Protein AF-A0A5E3XLZ0-F1 (afdb_monomer_lite)

Sequence (121 aa):
MISSTPDEISNAYARIQSTFTSGKTRPLAWRRQQLVQIGKLVQENEEMLLSAISVDLGKPRVEVMVADMGPVVSFVVEALEKLEEWAAPESVDDVPAWQASWAPRGERRRRRRWIRRSRGS

Radius of gyration: 20.66 Å; chains: 1; bounding box: 30×47×62 Å

Foldseek 3Di:
DDDDDPVRVVVVVVVVVVCVVVCVCVDLVNVLVVLVVQLCVCVVCVVVVQVVCCVVPVDDSVCCCVPPRVVSNVVSVVCNVCVCVVSDQDADPPDPPVCVVVSPSPRCPPPDPPPPPPPDD

Secondary structure (DSSP, 8-state):
--PPPHHHHHHHHHHHHHHHHTTTT-SHHHHHHHHHHHHHHHHHTHHHHHHHHHHHH---HHHIIIIIIHHHHHHHHHHHHHHHHHHSPPP-S---GGGGGG------------SSSSS--

Structure (mmCIF, N/CA/C/O backbone):
data_AF-A0A5E3XLZ0-F1
#
_entry.id   AF-A0A5E3XLZ0-F1
#
loop_
_atom_site.group_PDB
_atom_site.id
_atom_site.type_symbol
_atom_site.label_atom_id
_atom_site.label_alt_id
_atom_site.label_comp_id
_atom_site.label_asym_id
_atom_site.label_entity_id
_atom_site.label_seq_id
_atom_site.pdbx_PDB_ins_code
_atom_site.Cartn_x
_atom_site.Cartn_y
_atom_site.Cartn_z
_atom_site.occupancy
_atom_site.B_iso_or_equiv
_atom_site.auth_seq_id
_atom_site.auth_comp_id
_atom_site.auth_asym_id
_atom_site.auth_atom_id
_atom_site.pdbx_PDB_model_num
ATOM 1 N N . MET A 1 1 ? 11.581 16.656 -17.186 1.00 50.91 1 MET A N 1
ATOM 2 C CA . MET A 1 1 ? 11.174 15.981 -15.936 1.00 50.91 1 MET A CA 1
ATOM 3 C C . MET A 1 1 ? 10.125 16.846 -15.270 1.00 50.91 1 MET A C 1
ATOM 5 O O . MET A 1 1 ? 10.400 18.016 -15.046 1.00 50.91 1 MET A O 1
ATOM 9 N N . ILE A 1 2 ? 8.932 16.314 -15.020 1.00 73.94 2 ILE A N 1
ATOM 10 C CA . ILE A 1 2 ? 7.908 17.019 -14.243 1.00 73.94 2 ILE A CA 1
ATOM 11 C C . ILE A 1 2 ? 8.250 16.758 -12.773 1.00 73.94 2 ILE A C 1
ATOM 13 O O . ILE A 1 2 ? 8.057 15.646 -12.291 1.00 73.94 2 ILE A O 1
ATOM 17 N N . SER A 1 3 ? 8.848 17.734 -12.092 1.00 85.12 3 SER A N 1
ATOM 18 C CA . SER A 1 3 ? 9.080 17.672 -10.646 1.00 85.12 3 SER A CA 1
ATOM 19 C C . SER A 1 3 ? 7.983 18.446 -9.932 1.00 85.12 3 SER A C 1
ATOM 21 O O . SER A 1 3 ? 7.703 19.582 -10.314 1.00 85.12 3 SER A O 1
ATOM 23 N N . SER A 1 4 ? 7.399 17.860 -8.889 1.00 91.75 4 SER A N 1
ATOM 24 C CA . SER A 1 4 ? 6.421 18.564 -8.060 1.00 91.75 4 SER A CA 1
ATOM 25 C C . SER A 1 4 ? 7.054 19.753 -7.337 1.00 91.75 4 SER A C 1
ATOM 27 O O . SER A 1 4 ? 8.200 19.684 -6.888 1.00 91.75 4 SER A O 1
ATOM 29 N N . THR A 1 5 ? 6.298 20.840 -7.208 1.00 95.81 5 THR A N 1
ATOM 30 C CA . THR A 1 5 ? 6.727 22.044 -6.485 1.00 95.81 5 THR A CA 1
ATOM 31 C C . THR A 1 5 ? 6.644 21.838 -4.963 1.00 95.81 5 THR A C 1
ATOM 33 O O . THR A 1 5 ? 5.877 20.991 -4.490 1.00 95.81 5 THR A O 1
ATOM 36 N N . PRO A 1 6 ? 7.391 22.614 -4.154 1.00 94.94 6 PRO A N 1
ATOM 37 C CA . PRO A 1 6 ? 7.299 22.538 -2.692 1.00 94.94 6 PRO A CA 1
ATOM 38 C C . PRO A 1 6 ? 5.876 22.752 -2.147 1.00 94.94 6 PRO A C 1
ATOM 40 O O . PRO A 1 6 ? 5.473 22.097 -1.180 1.00 94.94 6 PRO A O 1
ATOM 43 N N . ASP A 1 7 ? 5.093 23.616 -2.795 1.00 96.12 7 ASP A N 1
ATOM 44 C CA . ASP A 1 7 ? 3.709 23.895 -2.408 1.00 96.12 7 ASP A CA 1
ATOM 45 C C . ASP A 1 7 ? 2.785 22.710 -2.716 1.00 96.12 7 ASP A C 1
ATOM 47 O O . ASP A 1 7 ? 1.962 22.328 -1.882 1.00 96.12 7 ASP A O 1
ATOM 51 N N . GLU A 1 8 ? 2.946 22.055 -3.870 1.00 95.69 8 GLU A N 1
ATOM 52 C CA . GLU A 1 8 ? 2.203 20.832 -4.211 1.00 95.69 8 GLU A CA 1
ATOM 53 C C . GLU A 1 8 ? 2.466 19.708 -3.205 1.00 95.69 8 GLU A C 1
ATOM 55 O O . GLU A 1 8 ? 1.527 19.040 -2.755 1.00 95.69 8 GLU A O 1
ATOM 60 N N . ILE A 1 9 ? 3.729 19.530 -2.807 1.00 96.06 9 ILE A N 1
ATOM 61 C CA . ILE A 1 9 ? 4.132 18.542 -1.801 1.00 96.06 9 ILE A CA 1
ATOM 62 C C . ILE A 1 9 ? 3.485 18.867 -0.449 1.00 96.06 9 ILE A C 1
ATOM 64 O O . ILE A 1 9 ? 2.886 17.987 0.177 1.00 96.06 9 ILE A O 1
ATOM 68 N N . SER A 1 10 ? 3.549 20.128 -0.016 1.00 97.44 10 SER A N 1
ATOM 69 C CA . SER A 1 10 ? 2.972 20.580 1.257 1.00 97.44 10 SER A CA 1
ATOM 70 C C . SER A 1 10 ? 1.454 20.378 1.298 1.00 97.44 10 SER A C 1
ATOM 72 O O . SER A 1 10 ? 0.910 19.864 2.279 1.00 97.44 10 SER A O 1
ATOM 74 N N .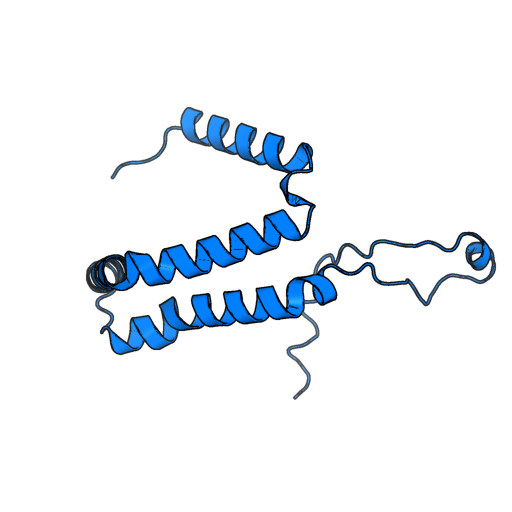 ASN A 1 11 ? 0.769 20.685 0.196 1.00 97.50 11 ASN A N 1
ATOM 75 C CA . ASN A 1 11 ? -0.671 20.488 0.055 1.00 97.50 11 ASN A CA 1
ATOM 76 C C . ASN A 1 11 ? -1.059 19.002 0.059 1.00 97.50 11 ASN A C 1
ATOM 78 O O . ASN A 1 11 ? -2.034 18.607 0.710 1.00 97.50 11 ASN A O 1
ATOM 82 N N . ALA A 1 12 ? -0.297 18.151 -0.635 1.00 97.00 12 ALA A N 1
ATOM 83 C CA . ALA A 1 12 ? -0.513 16.708 -0.618 1.00 97.00 12 ALA A CA 1
ATOM 84 C C . ALA A 1 12 ? -0.329 16.129 0.794 1.00 97.00 12 ALA A C 1
ATOM 86 O O . ALA A 1 12 ? -1.171 15.353 1.256 1.00 97.00 12 ALA A O 1
ATOM 87 N N . TYR A 1 13 ? 0.721 16.556 1.501 1.00 97.69 13 TYR A N 1
ATOM 88 C CA . TYR A 1 13 ? 0.984 16.153 2.880 1.00 97.69 13 TYR A CA 1
ATOM 89 C C . TYR A 1 13 ? -0.159 16.545 3.822 1.00 97.69 13 TYR A C 1
ATOM 91 O O . TYR A 1 13 ? -0.689 15.688 4.535 1.00 97.69 13 TYR A O 1
ATOM 99 N N . ALA A 1 14 ? -0.595 17.808 3.783 1.00 98.12 14 ALA A N 1
ATOM 100 C CA . ALA A 1 14 ? -1.690 18.299 4.617 1.00 98.12 14 ALA A CA 1
ATOM 101 C C . ALA A 1 14 ? -2.981 17.486 4.407 1.00 98.12 14 ALA A C 1
ATOM 103 O O . ALA A 1 14 ? -3.642 17.093 5.371 1.00 98.12 14 ALA A O 1
ATOM 104 N N . ARG A 1 15 ? -3.304 17.151 3.150 1.00 97.88 15 ARG A N 1
ATOM 105 C CA . ARG A 1 15 ? -4.476 16.334 2.802 1.00 97.88 15 ARG A CA 1
ATOM 106 C C . ARG A 1 15 ? -4.381 14.903 3.334 1.00 97.88 15 ARG A C 1
ATOM 108 O O . ARG A 1 15 ? -5.362 14.391 3.880 1.00 97.88 15 ARG A O 1
ATOM 115 N N . ILE A 1 16 ? -3.227 14.248 3.182 1.00 97.12 16 ILE A N 1
ATOM 116 C CA . ILE A 1 16 ? -3.014 12.879 3.681 1.00 97.12 16 ILE A CA 1
ATOM 117 C C . ILE A 1 16 ? -3.115 12.854 5.206 1.00 97.12 16 ILE A C 1
ATOM 119 O O . ILE A 1 16 ? -3.806 11.990 5.752 1.00 97.12 16 ILE A O 1
ATOM 123 N N . GLN A 1 17 ? -2.497 13.827 5.884 1.00 98.12 17 GLN A N 1
ATOM 124 C CA . GLN A 1 17 ? -2.591 13.957 7.335 1.00 98.12 17 GLN A CA 1
ATOM 125 C C . GLN A 1 17 ? -4.053 14.094 7.750 1.00 98.12 17 GLN A C 1
ATOM 127 O O . GLN A 1 17 ? -4.530 13.267 8.526 1.00 98.12 17 GLN A O 1
ATOM 132 N N . SER A 1 18 ? -4.768 15.082 7.200 1.00 98.19 18 SER A N 1
ATOM 133 C CA . SER A 1 18 ? -6.163 15.361 7.555 1.00 98.19 18 SER A CA 1
ATOM 134 C C . SER A 1 18 ? -7.055 14.131 7.347 1.00 98.19 18 SER A C 1
ATOM 136 O O . SER A 1 18 ? -7.868 13.770 8.200 1.00 98.19 18 SER A O 1
ATOM 138 N N . THR A 1 19 ? -6.841 13.407 6.246 1.00 97.75 19 THR A N 1
ATOM 139 C CA . THR A 1 19 ? -7.572 12.168 5.956 1.00 97.75 19 THR A CA 1
ATOM 140 C C . THR A 1 19 ? -7.291 11.091 7.003 1.00 97.75 19 THR A C 1
ATOM 142 O O . THR A 1 19 ? -8.218 10.436 7.481 1.00 97.75 19 THR A O 1
ATOM 145 N N . PHE A 1 20 ? -6.032 10.903 7.394 1.00 95.88 20 PHE A N 1
ATOM 146 C CA . PHE A 1 20 ? -5.656 9.917 8.402 1.00 95.88 20 PHE A CA 1
ATOM 147 C C . PHE A 1 20 ? -6.192 10.278 9.795 1.00 95.88 20 PHE A C 1
ATOM 149 O O . PHE A 1 20 ? -6.767 9.426 10.478 1.00 95.88 20 PHE A O 1
ATOM 156 N N . THR A 1 21 ? -6.041 11.537 10.210 1.00 97.44 21 THR A N 1
ATOM 157 C CA . THR A 1 21 ? -6.478 12.017 11.529 1.00 97.44 21 THR A CA 1
ATOM 158 C C . THR A 1 21 ? -7.994 12.024 11.676 1.00 97.44 21 THR A C 1
ATOM 160 O O . THR A 1 21 ? -8.480 11.731 12.766 1.00 97.44 21 THR A O 1
ATOM 163 N N . SER A 1 22 ? -8.743 12.203 10.581 1.00 97.56 22 SER A N 1
ATOM 164 C CA . SER A 1 22 ? -10.205 12.032 10.566 1.00 97.56 22 SER A CA 1
ATOM 165 C C . SER A 1 22 ? -10.670 10.611 10.924 1.00 97.56 22 SER A C 1
ATOM 167 O O . SER A 1 22 ? -11.842 10.388 11.210 1.00 97.56 22 SER A O 1
ATOM 169 N N . GLY A 1 23 ? -9.773 9.619 10.880 1.00 96.50 23 GLY A N 1
ATOM 170 C CA . GLY A 1 23 ? -10.105 8.221 11.129 1.00 96.50 23 GLY A CA 1
ATOM 171 C C . GLY A 1 23 ? -10.760 7.507 9.945 1.00 96.50 23 GLY A C 1
ATOM 172 O O . GLY A 1 23 ? -11.041 6.315 10.066 1.00 96.50 23 GLY A O 1
ATOM 173 N N . LYS A 1 24 ? -10.931 8.167 8.788 1.00 97.19 24 LYS A N 1
ATOM 174 C CA . LYS A 1 24 ? -11.503 7.580 7.559 1.00 97.19 24 LYS A CA 1
ATOM 175 C C . LYS A 1 24 ? -10.830 6.270 7.134 1.00 97.19 24 LYS A C 1
ATOM 177 O O . LYS A 1 24 ? -11.480 5.404 6.563 1.00 97.19 24 LYS A O 1
ATOM 182 N N . THR A 1 25 ? -9.544 6.111 7.437 1.00 96.81 25 THR A N 1
ATOM 183 C CA . THR A 1 25 ? -8.747 4.930 7.074 1.00 96.81 25 THR A CA 1
ATOM 184 C C . THR A 1 25 ? -8.817 3.785 8.093 1.00 96.81 25 THR A C 1
ATOM 186 O O . THR A 1 25 ? -8.286 2.703 7.842 1.00 96.81 25 THR A O 1
ATOM 189 N N . ARG A 1 26 ? -9.463 3.989 9.253 1.00 94.38 26 ARG A N 1
ATOM 190 C CA . ARG A 1 26 ? -9.563 2.981 10.324 1.00 94.38 26 ARG A CA 1
ATOM 191 C C . ARG A 1 26 ? -10.502 1.813 9.991 1.00 94.38 26 ARG A C 1
ATOM 193 O O . ARG A 1 26 ? -10.106 0.675 10.265 1.00 94.38 26 ARG A O 1
ATOM 200 N N . PRO A 1 27 ? -11.709 2.024 9.427 1.00 97.12 27 PRO A N 1
ATOM 201 C CA . PRO A 1 27 ? -12.648 0.934 9.171 1.00 97.12 27 PRO A CA 1
ATOM 202 C C . PRO A 1 27 ? -12.066 -0.139 8.245 1.00 97.12 27 PRO A C 1
ATOM 204 O O . PRO A 1 27 ? -11.405 0.174 7.254 1.00 97.12 27 PRO A O 1
ATOM 207 N N . LEU A 1 28 ? -12.346 -1.413 8.541 1.00 97.12 28 LEU A N 1
ATOM 208 C CA . LEU A 1 28 ? -11.895 -2.536 7.708 1.00 97.12 28 LEU A CA 1
ATOM 209 C C . LEU A 1 28 ? -12.468 -2.467 6.294 1.00 97.12 28 LEU A C 1
ATOM 211 O O . LEU A 1 28 ? -11.742 -2.717 5.340 1.00 97.12 28 LEU A O 1
ATOM 215 N N . ALA A 1 29 ? -13.724 -2.034 6.146 1.00 97.94 29 ALA A N 1
ATOM 216 C CA . ALA A 1 29 ? -14.355 -1.853 4.841 1.00 97.94 29 ALA A CA 1
ATOM 217 C C . ALA A 1 29 ? -13.567 -0.887 3.939 1.00 97.94 29 ALA A C 1
ATOM 219 O O . ALA A 1 29 ? -13.359 -1.175 2.762 1.00 97.94 29 ALA A O 1
ATOM 220 N N . TRP A 1 30 ? -13.059 0.220 4.500 1.00 98.00 30 TRP A N 1
ATOM 221 C CA . TRP A 1 30 ? -12.238 1.168 3.745 1.00 98.00 30 TRP A CA 1
ATOM 222 C C . TRP A 1 30 ? -10.925 0.524 3.292 1.00 98.00 30 TRP A C 1
ATOM 224 O O . TRP A 1 30 ? -10.561 0.624 2.121 1.00 98.00 30 TRP A O 1
ATOM 234 N N . ARG A 1 31 ? -10.241 -0.188 4.198 1.00 98.25 31 ARG A N 1
ATOM 235 C CA . ARG A 1 31 ? -8.986 -0.897 3.898 1.00 98.25 31 ARG A CA 1
ATOM 236 C C . ARG A 1 31 ? -9.180 -1.976 2.831 1.00 98.25 31 ARG A C 1
ATOM 238 O O . ARG A 1 31 ? -8.412 -2.020 1.876 1.00 98.25 31 ARG A O 1
ATOM 245 N N . ARG A 1 32 ? -10.242 -2.777 2.950 1.00 98.44 32 ARG A N 1
ATOM 246 C CA . ARG A 1 32 ? -10.647 -3.790 1.965 1.00 98.44 32 ARG A CA 1
ATOM 247 C C . ARG A 1 32 ? -10.860 -3.163 0.591 1.00 98.44 32 ARG A C 1
ATOM 249 O O . ARG A 1 32 ? -10.316 -3.653 -0.392 1.00 98.44 32 ARG A O 1
ATOM 256 N N . GLN A 1 33 ? -11.585 -2.045 0.529 1.00 98.44 33 GLN A N 1
ATOM 257 C CA . GLN A 1 33 ? -11.785 -1.317 -0.721 1.00 98.44 33 GLN A CA 1
ATOM 258 C C . GLN A 1 33 ? -10.450 -0.862 -1.324 1.00 98.44 33 GLN A C 1
ATOM 260 O O . GLN A 1 33 ? -10.243 -1.052 -2.517 1.00 98.44 33 GLN A O 1
ATOM 265 N N . GLN A 1 34 ? -9.528 -0.308 -0.528 1.00 98.25 34 GLN A N 1
ATOM 266 C CA . GLN A 1 34 ? -8.230 0.127 -1.058 1.00 98.25 34 GLN A CA 1
ATOM 267 C C . GLN A 1 34 ? -7.396 -1.040 -1.603 1.00 98.25 34 GLN A C 1
ATOM 269 O O . GLN A 1 34 ? -6.801 -0.903 -2.666 1.00 98.25 34 GLN A O 1
ATOM 274 N N . LEU A 1 35 ? -7.387 -2.192 -0.924 1.00 98.50 35 LEU A N 1
ATOM 275 C CA . LEU A 1 35 ? -6.696 -3.395 -1.403 1.00 98.50 35 LEU A CA 1
ATOM 276 C C . LEU A 1 35 ? -7.255 -3.866 -2.751 1.00 98.50 35 LEU A C 1
ATOM 278 O O . LEU A 1 35 ? -6.490 -4.105 -3.682 1.00 98.50 35 LEU A O 1
ATOM 282 N N . VAL A 1 36 ? -8.584 -3.907 -2.897 1.00 98.31 36 VAL A N 1
ATOM 283 C CA . VAL A 1 36 ? -9.230 -4.223 -4.182 1.00 98.31 36 VAL A CA 1
ATOM 284 C C . VAL A 1 36 ? -8.821 -3.227 -5.268 1.00 98.31 36 VAL A C 1
ATOM 286 O O . VAL A 1 36 ? -8.508 -3.640 -6.382 1.00 98.31 36 VAL A O 1
ATOM 289 N N . GLN A 1 37 ? -8.773 -1.929 -4.956 1.00 98.50 37 GLN A N 1
ATOM 290 C CA . GLN A 1 37 ? -8.347 -0.915 -5.923 1.00 98.5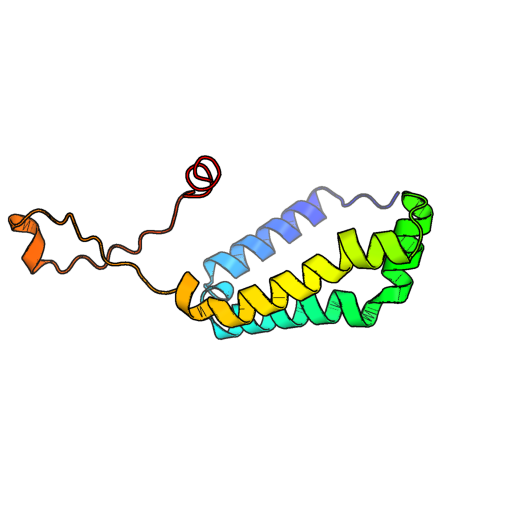0 37 GLN A CA 1
ATOM 291 C C . GLN A 1 37 ? -6.880 -1.079 -6.347 1.00 98.50 37 GLN A C 1
ATOM 293 O O . GLN A 1 37 ? -6.575 -0.835 -7.508 1.00 98.50 37 GLN A O 1
ATOM 298 N N . ILE A 1 38 ? -5.985 -1.536 -5.462 1.00 98.25 38 ILE A N 1
ATOM 299 C CA . ILE A 1 38 ? -4.595 -1.864 -5.829 1.00 98.25 38 ILE A CA 1
ATOM 300 C C . ILE A 1 38 ? -4.562 -3.056 -6.790 1.00 98.25 38 ILE A C 1
ATOM 302 O O . ILE A 1 38 ? -3.895 -2.995 -7.820 1.00 98.25 38 ILE A O 1
ATOM 306 N N . GLY A 1 39 ? -5.315 -4.120 -6.498 1.00 97.62 39 GLY A N 1
ATOM 307 C CA . GLY A 1 39 ? -5.403 -5.278 -7.391 1.00 97.62 39 GLY A CA 1
ATOM 308 C C . GLY A 1 39 ? -5.946 -4.912 -8.778 1.00 97.62 39 GLY A C 1
ATOM 309 O O . GLY A 1 39 ? -5.428 -5.392 -9.785 1.00 97.62 39 GLY A O 1
ATOM 310 N N . LYS A 1 40 ? -6.952 -4.029 -8.833 1.00 98.00 40 LYS A N 1
ATOM 311 C CA . LYS A 1 40 ? -7.504 -3.496 -10.087 1.00 98.00 40 LYS A CA 1
ATOM 312 C C . LYS A 1 40 ? -6.516 -2.622 -10.841 1.00 98.00 40 LYS A C 1
ATOM 314 O O . LYS A 1 40 ? -6.363 -2.809 -12.037 1.00 98.00 40 LYS A O 1
ATOM 319 N N . LEU A 1 41 ? -5.810 -1.727 -10.149 1.00 97.75 41 LEU A N 1
ATOM 320 C CA . LEU A 1 41 ? -4.796 -0.866 -10.756 1.00 97.75 41 LEU A CA 1
ATOM 321 C C . LEU A 1 41 ? -3.783 -1.687 -11.562 1.00 97.75 41 LEU A C 1
ATOM 323 O O . LEU A 1 41 ? -3.477 -1.323 -12.691 1.00 97.75 41 LEU A O 1
ATOM 327 N N . VAL A 1 42 ? -3.293 -2.796 -11.005 1.00 97.00 42 VAL A N 1
ATOM 328 C CA . VAL A 1 42 ? -2.315 -3.656 -11.688 1.00 97.00 42 VAL A CA 1
ATOM 329 C C . VAL A 1 42 ? -2.939 -4.383 -12.881 1.00 97.00 42 VAL A C 1
ATOM 331 O O . VAL A 1 42 ? -2.367 -4.358 -13.964 1.00 97.00 42 VAL A O 1
ATOM 334 N N . GLN A 1 43 ? -4.115 -4.991 -12.702 1.00 95.44 43 GLN A N 1
ATOM 335 C CA . GLN A 1 43 ? -4.773 -5.784 -13.751 1.00 95.4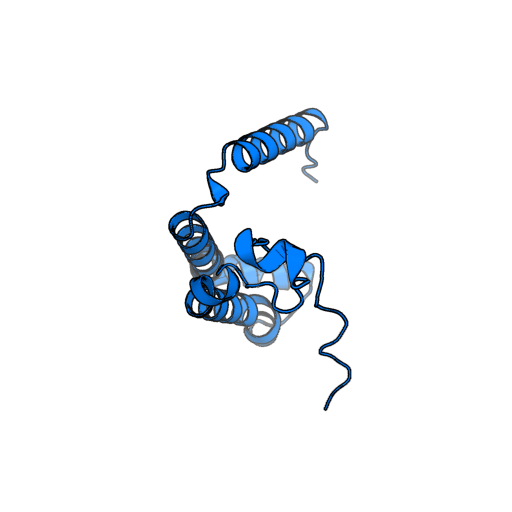4 43 GLN A CA 1
ATOM 336 C C . GLN A 1 43 ? -5.277 -4.927 -14.921 1.00 95.44 43 GLN A C 1
ATOM 338 O O . GLN A 1 43 ? -5.095 -5.284 -16.079 1.00 95.44 43 GLN A O 1
ATOM 343 N N . GLU A 1 44 ? -5.893 -3.780 -14.635 1.00 97.75 44 GLU A N 1
ATOM 344 C CA . GLU A 1 44 ? -6.472 -2.891 -15.651 1.00 97.75 44 GLU A CA 1
ATOM 345 C C . GLU A 1 44 ? -5.395 -2.145 -16.458 1.00 97.75 44 GLU A C 1
ATOM 347 O O . GLU A 1 44 ? -5.674 -1.668 -17.555 1.00 97.75 44 GLU A O 1
ATOM 352 N N . ASN A 1 45 ? -4.164 -2.055 -15.939 1.00 97.19 45 ASN A N 1
ATOM 353 C CA . ASN A 1 45 ? -3.058 -1.323 -16.565 1.00 97.19 45 ASN A CA 1
ATOM 354 C C . ASN A 1 45 ? -1.876 -2.232 -16.935 1.00 97.19 45 ASN A C 1
ATOM 356 O O . ASN A 1 45 ? -0.760 -1.736 -17.094 1.00 97.19 45 ASN A O 1
ATOM 360 N N . GLU A 1 46 ? -2.099 -3.544 -17.082 1.00 95.38 46 GLU A N 1
ATOM 361 C CA . GLU A 1 46 ? -1.026 -4.532 -17.260 1.00 95.38 46 GLU A CA 1
ATOM 362 C C . GLU A 1 46 ? -0.074 -4.181 -18.408 1.00 95.38 46 GLU A C 1
ATOM 364 O O . GLU A 1 46 ? 1.127 -4.033 -18.192 1.00 95.38 46 GLU A O 1
ATOM 369 N N . GLU A 1 47 ? -0.601 -3.951 -19.609 1.00 96.50 47 GLU A N 1
ATOM 370 C CA . GLU A 1 47 ? 0.225 -3.636 -20.782 1.00 96.50 47 GLU A CA 1
ATOM 371 C C . GLU A 1 47 ? 0.992 -2.313 -20.637 1.00 96.50 47 GLU A C 1
ATOM 373 O O . GLU A 1 47 ? 2.137 -2.200 -21.076 1.00 96.50 47 GLU A O 1
ATOM 378 N N . MET A 1 48 ? 0.391 -1.312 -19.985 1.00 97.50 48 MET A N 1
ATOM 379 C CA . MET A 1 48 ? 1.042 -0.018 -19.762 1.00 97.50 48 MET A CA 1
ATOM 380 C C . MET A 1 48 ? 2.215 -0.155 -18.788 1.00 97.50 48 MET A C 1
ATOM 382 O O . MET A 1 48 ? 3.292 0.386 -19.039 1.00 97.50 48 MET A O 1
ATOM 386 N N . LEU A 1 49 ? 2.019 -0.903 -17.700 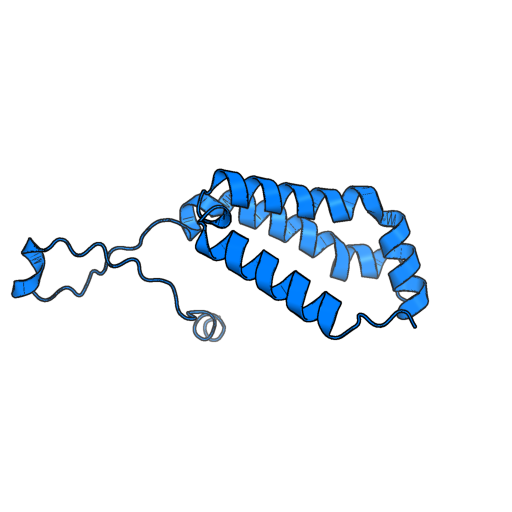1.00 96.88 49 LEU A N 1
ATOM 387 C CA . LEU A 1 49 ? 3.057 -1.170 -16.708 1.00 96.88 49 LEU A CA 1
ATOM 388 C C . LEU A 1 49 ? 4.184 -2.019 -17.303 1.00 96.88 49 LEU A C 1
ATOM 390 O O . LEU A 1 49 ? 5.353 -1.690 -17.119 1.00 96.88 49 LEU A O 1
ATOM 394 N N . LEU A 1 50 ? 3.846 -3.055 -18.074 1.00 96.38 50 LEU A N 1
ATOM 395 C CA . LEU A 1 50 ? 4.818 -3.877 -18.793 1.00 96.38 50 LEU A CA 1
ATOM 396 C C . LEU A 1 50 ? 5.658 -3.050 -19.764 1.00 96.38 50 LEU A C 1
ATOM 398 O O . LEU A 1 50 ? 6.883 -3.161 -19.763 1.00 96.38 50 LEU A O 1
ATOM 402 N N . SER A 1 51 ? 5.015 -2.197 -20.564 1.00 96.31 51 SER A N 1
ATOM 403 C CA . SER A 1 51 ? 5.720 -1.321 -21.498 1.00 96.31 51 SER A CA 1
ATOM 404 C C . SER A 1 51 ? 6.640 -0.347 -20.767 1.00 96.31 51 SER A C 1
ATOM 406 O O . SER A 1 51 ? 7.777 -0.169 -21.193 1.00 96.31 51 SER A O 1
ATOM 408 N N . ALA A 1 52 ? 6.178 0.276 -19.680 1.00 96.75 52 ALA A N 1
ATOM 409 C CA . ALA A 1 52 ? 6.989 1.213 -18.907 1.00 96.75 52 ALA A CA 1
ATOM 410 C C . ALA A 1 52 ? 8.217 0.519 -18.298 1.00 96.75 52 ALA A C 1
ATOM 412 O O . ALA A 1 52 ? 9.344 0.967 -18.490 1.00 96.75 52 ALA A O 1
ATOM 413 N N . ILE A 1 53 ? 8.019 -0.636 -17.657 1.00 96.06 53 ILE A N 1
ATOM 414 C CA . ILE A 1 53 ? 9.105 -1.414 -17.050 1.00 96.06 53 ILE A CA 1
ATOM 415 C C . ILE A 1 53 ? 10.089 -1.914 -18.114 1.00 96.06 53 ILE A C 1
ATOM 417 O O . ILE A 1 53 ? 11.299 -1.901 -17.888 1.00 96.06 53 ILE A O 1
ATOM 421 N N . SER A 1 54 ? 9.603 -2.321 -19.289 1.00 95.94 54 SER A N 1
ATOM 422 C CA . SER A 1 54 ? 10.473 -2.706 -20.401 1.00 95.94 54 SER A CA 1
ATOM 423 C C . SER A 1 54 ? 11.301 -1.530 -20.917 1.00 95.94 54 SER A C 1
ATOM 425 O O . SER A 1 54 ? 12.458 -1.735 -21.271 1.00 95.94 54 SER A O 1
ATOM 427 N N . VAL A 1 55 ? 10.736 -0.322 -20.987 1.00 97.06 55 VAL A N 1
ATOM 428 C CA . VAL A 1 55 ? 11.459 0.881 -21.433 1.00 97.06 55 VAL A CA 1
ATOM 429 C C . VAL A 1 55 ? 12.513 1.297 -20.409 1.00 97.06 55 VAL A C 1
ATOM 431 O O . VAL A 1 55 ? 13.644 1.591 -20.790 1.00 97.06 55 VAL A O 1
ATOM 434 N N . ASP A 1 56 ? 12.167 1.282 -19.124 1.00 97.12 56 ASP A N 1
ATOM 435 C CA . ASP A 1 56 ? 13.049 1.771 -18.063 1.00 97.12 56 ASP A CA 1
ATOM 436 C C . ASP A 1 56 ? 14.141 0.758 -17.684 1.00 97.12 56 ASP A C 1
ATOM 438 O O . ASP A 1 56 ? 15.277 1.142 -17.405 1.00 97.12 56 ASP A O 1
ATOM 442 N N . LEU A 1 57 ? 13.806 -0.538 -17.654 1.00 96.19 57 LEU A N 1
ATOM 443 C CA . LEU A 1 57 ? 14.665 -1.598 -17.109 1.00 96.19 57 LEU A CA 1
ATOM 444 C C . LEU A 1 57 ? 15.039 -2.689 -18.122 1.00 96.19 57 LEU A C 1
ATOM 446 O O . LEU A 1 57 ? 15.866 -3.541 -17.804 1.00 96.19 57 LEU A O 1
ATOM 450 N N . GLY A 1 58 ? 14.436 -2.715 -19.315 1.00 95.75 58 GLY A N 1
ATOM 451 C CA . GLY A 1 58 ? 14.723 -3.731 -20.338 1.00 95.75 58 GLY A CA 1
ATOM 452 C C . GLY A 1 58 ? 14.252 -5.149 -19.990 1.00 95.75 58 GLY A C 1
ATOM 453 O O . GLY A 1 58 ? 14.647 -6.104 -20.659 1.00 95.75 58 GLY A O 1
ATOM 454 N N . LYS A 1 59 ? 13.432 -5.310 -18.944 1.00 95.00 59 LYS A N 1
ATOM 455 C CA . LYS A 1 59 ? 12.969 -6.627 -18.489 1.00 95.00 59 LYS A CA 1
ATOM 456 C C . LYS A 1 59 ? 11.988 -7.257 -19.489 1.00 95.00 59 LYS A C 1
ATOM 458 O O . LYS A 1 59 ? 11.062 -6.578 -19.941 1.00 95.00 59 LYS A O 1
ATOM 463 N N . PRO A 1 60 ? 12.116 -8.562 -19.794 1.00 95.56 60 PRO A N 1
ATOM 464 C CA . PRO A 1 60 ? 11.147 -9.266 -20.624 1.00 95.56 60 PRO A CA 1
ATOM 465 C C . PRO A 1 60 ? 9.821 -9.467 -19.878 1.00 95.56 60 PRO A C 1
ATOM 467 O O . PRO A 1 60 ? 9.799 -9.638 -18.659 1.00 95.56 60 PRO A O 1
ATOM 470 N N . ARG A 1 61 ? 8.708 -9.541 -20.623 1.00 95.44 61 ARG A N 1
ATOM 471 C CA . ARG A 1 61 ? 7.343 -9.663 -20.070 1.00 95.44 61 ARG A CA 1
ATOM 472 C C . ARG A 1 61 ? 7.221 -10.711 -18.964 1.00 95.44 61 ARG A C 1
ATOM 474 O O . ARG A 1 61 ? 6.650 -10.429 -17.919 1.00 95.44 61 ARG A O 1
ATOM 481 N N . VAL A 1 62 ? 7.731 -11.921 -19.201 1.00 96.25 62 VAL A N 1
ATOM 482 C CA . VAL A 1 62 ? 7.589 -13.042 -18.258 1.00 96.25 62 VAL A CA 1
ATOM 483 C C . VAL A 1 62 ? 8.219 -12.710 -16.907 1.00 96.25 62 VAL A C 1
ATOM 485 O O . VAL A 1 62 ? 7.622 -12.996 -15.874 1.00 96.25 62 VAL A O 1
ATOM 488 N N . GLU A 1 63 ? 9.386 -12.066 -16.905 1.00 96.00 63 GLU A N 1
ATOM 489 C CA . GLU A 1 63 ? 10.057 -11.661 -15.671 1.00 96.00 63 GLU A CA 1
ATOM 490 C C . GLU A 1 63 ? 9.229 -10.623 -14.915 1.00 96.00 63 GLU A C 1
ATOM 492 O O . GLU A 1 63 ? 8.982 -10.798 -13.726 1.00 96.00 63 GLU A O 1
ATOM 497 N N . VAL A 1 64 ? 8.723 -9.598 -15.608 1.00 95.62 64 VAL A N 1
ATOM 498 C CA . VAL A 1 64 ? 7.891 -8.556 -14.986 1.00 95.62 64 VAL A CA 1
ATOM 499 C C . VAL A 1 64 ? 6.608 -9.146 -14.397 1.00 95.62 64 VAL A C 1
ATOM 501 O O . VAL A 1 64 ? 6.227 -8.827 -13.271 1.00 95.62 64 VAL A O 1
ATOM 504 N N . MET A 1 65 ? 5.958 -10.060 -15.119 1.00 94.25 65 MET A N 1
ATOM 505 C CA . MET A 1 65 ? 4.745 -10.720 -14.636 1.00 94.25 65 MET A CA 1
ATOM 506 C C . MET A 1 65 ? 5.005 -11.581 -13.398 1.00 94.25 65 MET A C 1
ATOM 508 O O . MET A 1 65 ? 4.204 -11.561 -12.468 1.00 94.25 65 MET A O 1
ATOM 512 N N . VAL A 1 66 ? 6.117 -12.318 -13.356 1.00 95.62 66 VAL A N 1
ATOM 513 C CA . VAL A 1 66 ? 6.425 -13.240 -12.250 1.00 95.62 66 VAL A CA 1
ATOM 514 C C . VAL A 1 66 ? 7.015 -12.521 -11.036 1.00 95.62 66 VAL A C 1
ATOM 516 O O . VAL A 1 66 ? 6.691 -12.881 -9.906 1.00 95.62 66 VAL A O 1
ATOM 519 N N . ALA A 1 67 ? 7.880 -11.530 -11.246 1.00 94.38 67 ALA A N 1
ATOM 520 C CA . ALA A 1 67 ? 8.670 -10.916 -10.181 1.00 94.38 67 ALA A CA 1
ATOM 521 C C . ALA A 1 67 ? 8.112 -9.575 -9.689 1.00 94.38 67 ALA A C 1
ATOM 523 O O . ALA A 1 67 ? 8.305 -9.244 -8.520 1.00 94.38 67 ALA A O 1
ATOM 524 N N . ASP A 1 68 ? 7.424 -8.814 -10.543 1.00 93.50 68 ASP A N 1
ATOM 525 C CA . ASP A 1 68 ? 6.986 -7.456 -10.212 1.00 93.50 68 ASP A CA 1
ATOM 526 C C . ASP A 1 68 ? 5.457 -7.382 -10.039 1.00 93.50 68 ASP A C 1
ATOM 528 O O . ASP A 1 68 ? 4.968 -6.986 -8.983 1.00 93.50 68 ASP A O 1
ATOM 532 N N . MET A 1 69 ? 4.675 -7.802 -11.039 1.00 94.69 69 MET A N 1
ATOM 533 C CA . MET A 1 69 ? 3.216 -7.614 -11.044 1.00 94.69 69 MET A CA 1
ATOM 534 C C . MET A 1 69 ? 2.437 -8.724 -10.332 1.00 94.69 69 MET A C 1
ATOM 536 O O . MET A 1 69 ? 1.561 -8.442 -9.510 1.00 94.69 69 MET A O 1
ATOM 540 N N . GLY A 1 70 ? 2.754 -9.988 -10.618 1.00 94.75 70 GLY A N 1
ATOM 541 C CA . GLY A 1 70 ? 2.098 -11.151 -10.017 1.00 94.75 70 GLY A CA 1
ATOM 542 C C . GLY A 1 70 ? 2.145 -11.148 -8.485 1.00 94.75 70 GLY A C 1
ATOM 543 O O . GLY A 1 70 ? 1.096 -11.319 -7.859 1.00 94.75 70 GLY A O 1
ATOM 544 N N . PRO A 1 71 ? 3.303 -10.875 -7.848 1.00 96.75 71 PRO A N 1
ATOM 545 C CA . PRO A 1 71 ? 3.395 -10.792 -6.393 1.00 96.75 71 PRO A CA 1
ATOM 546 C C . PRO A 1 71 ? 2.481 -9.725 -5.786 1.00 96.75 71 PRO A C 1
ATOM 548 O O . PRO A 1 71 ? 1.899 -9.965 -4.733 1.00 96.75 71 PRO A O 1
ATOM 551 N N . VAL A 1 72 ? 2.286 -8.579 -6.451 1.00 97.06 72 VAL A N 1
ATOM 552 C CA . VAL A 1 72 ? 1.378 -7.528 -5.959 1.00 97.06 72 VAL A CA 1
ATOM 553 C C . VAL A 1 72 ? -0.057 -8.043 -5.881 1.00 97.06 72 VAL A C 1
ATOM 555 O O . VAL A 1 72 ? -0.719 -7.849 -4.861 1.00 97.06 72 VAL A O 1
ATOM 558 N N . VAL A 1 73 ? -0.532 -8.735 -6.919 1.00 96.31 73 VAL A N 1
ATOM 559 C CA . VAL A 1 73 ? -1.881 -9.320 -6.928 1.00 96.31 73 VAL A CA 1
ATOM 560 C C . VAL A 1 73 ? -2.008 -10.401 -5.852 1.00 96.31 73 VAL A C 1
ATOM 562 O O . VAL A 1 73 ? -2.966 -10.377 -5.080 1.00 96.31 73 VAL A O 1
ATOM 565 N N . SER A 1 74 ? -1.021 -11.293 -5.733 1.00 97.12 74 SER A N 1
ATOM 566 C CA . SER A 1 74 ? -1.007 -12.343 -4.706 1.00 97.12 74 SER A CA 1
ATOM 567 C C . SER A 1 74 ? -1.043 -11.771 -3.285 1.00 97.12 74 SER A C 1
ATOM 569 O O . SER A 1 74 ? -1.842 -12.218 -2.464 1.00 97.12 74 SER A O 1
ATOM 571 N N . PHE A 1 75 ? -0.250 -10.733 -2.997 1.00 97.75 75 PHE A N 1
ATOM 572 C CA . PHE A 1 75 ? -0.261 -10.071 -1.690 1.00 97.75 75 PHE A CA 1
ATOM 573 C C . PHE A 1 75 ? -1.569 -9.338 -1.408 1.00 97.75 75 PHE A C 1
ATOM 575 O O . PHE A 1 75 ? -2.000 -9.292 -0.258 1.00 97.75 75 PHE A O 1
ATOM 582 N N . VAL A 1 76 ? -2.222 -8.772 -2.427 1.00 98.19 76 VAL A N 1
ATOM 583 C CA . VAL A 1 76 ? -3.559 -8.186 -2.266 1.00 98.19 76 VAL A CA 1
ATOM 584 C C . VAL A 1 76 ? -4.566 -9.258 -1.853 1.00 98.19 76 VAL A C 1
ATOM 586 O O . VAL A 1 76 ? -5.334 -9.019 -0.923 1.00 98.19 76 VAL A O 1
ATOM 589 N N . VAL A 1 77 ? -4.553 -10.430 -2.496 1.00 98.06 77 VAL A N 1
ATOM 590 C CA . VAL A 1 77 ? -5.452 -11.544 -2.150 1.00 98.06 77 VAL A CA 1
ATOM 591 C C . VAL A 1 77 ? -5.192 -12.029 -0.725 1.00 98.06 77 VAL A C 1
ATOM 593 O O . VAL A 1 77 ? -6.121 -12.052 0.079 1.00 98.06 77 VAL A O 1
ATOM 596 N N . GLU A 1 78 ? -3.937 -12.310 -0.369 1.00 98.31 78 GLU A N 1
ATOM 597 C CA . GLU A 1 78 ? -3.575 -12.732 0.991 1.00 98.31 78 GLU A CA 1
ATOM 598 C C . GLU A 1 78 ? -3.997 -11.683 2.030 1.00 98.31 78 GLU A C 1
ATOM 600 O O . GLU A 1 78 ? -4.614 -12.002 3.048 1.00 98.31 78 GLU A O 1
ATOM 605 N N . ALA A 1 79 ? -3.723 -10.405 1.757 1.00 98.06 79 ALA A N 1
ATOM 606 C CA . ALA A 1 79 ? -4.105 -9.323 2.649 1.00 98.06 79 ALA A CA 1
ATOM 607 C C . ALA A 1 79 ? -5.623 -9.204 2.808 1.00 98.06 79 ALA A C 1
ATOM 609 O O . ALA A 1 79 ? -6.071 -8.843 3.890 1.00 98.06 79 ALA A O 1
ATOM 610 N N . LEU A 1 80 ? -6.414 -9.497 1.771 1.00 98.38 80 LEU A N 1
ATOM 611 C CA . LEU A 1 80 ? -7.878 -9.513 1.841 1.00 98.38 80 LEU A CA 1
ATOM 612 C C . LEU A 1 80 ? -8.409 -10.692 2.664 1.00 98.38 80 LEU A C 1
ATOM 614 O O . LEU A 1 80 ? -9.377 -10.511 3.402 1.00 98.38 80 LEU A O 1
ATOM 618 N N . GLU A 1 81 ? -7.792 -11.869 2.557 1.00 98.12 81 GLU A N 1
ATOM 619 C CA . GLU A 1 81 ? -8.157 -13.066 3.330 1.00 98.12 81 GLU A CA 1
ATOM 620 C C . GLU A 1 81 ? -7.798 -12.933 4.813 1.00 98.12 81 GLU A C 1
ATOM 622 O O . GLU A 1 81 ? -8.503 -13.441 5.686 1.00 98.12 81 GLU A O 1
ATOM 627 N N . LYS A 1 82 ? -6.692 -12.244 5.104 1.00 97.56 82 LYS A N 1
ATOM 628 C CA . LYS A 1 82 ? -6.138 -12.101 6.452 1.00 97.56 82 LYS A CA 1
ATOM 629 C C . LYS A 1 82 ? -6.454 -10.769 7.125 1.00 97.56 82 LYS A C 1
ATOM 631 O O . LYS A 1 82 ? -6.034 -10.553 8.263 1.00 97.56 82 LYS A O 1
ATOM 636 N N . LEU A 1 83 ? -7.193 -9.877 6.462 1.00 96.56 83 LEU A N 1
ATOM 637 C CA . LEU A 1 83 ? -7.394 -8.496 6.909 1.00 96.56 83 LEU A CA 1
ATOM 638 C C . LEU A 1 83 ? 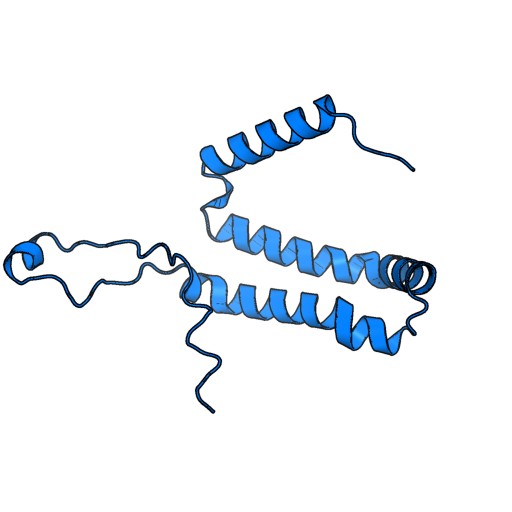-7.973 -8.417 8.325 1.00 96.56 83 LEU A C 1
ATOM 640 O O . LEU A 1 83 ? -7.484 -7.650 9.155 1.00 96.56 83 LEU A O 1
ATOM 644 N N . GLU A 1 84 ? -9.021 -9.190 8.594 1.00 95.00 84 GLU A N 1
ATOM 645 C CA . GLU A 1 84 ? -9.713 -9.225 9.879 1.00 95.00 84 GLU A CA 1
ATOM 646 C C . GLU A 1 84 ? -8.822 -9.814 10.977 1.00 95.00 84 GLU A C 1
ATOM 648 O O . GLU A 1 84 ? -8.724 -9.232 12.055 1.00 95.00 84 GLU A O 1
ATOM 653 N N . GLU A 1 85 ? -8.130 -10.920 10.684 1.00 94.31 85 GLU A N 1
ATOM 654 C CA . GLU A 1 85 ? -7.191 -11.581 11.600 1.00 94.31 85 GLU A CA 1
ATOM 655 C C . GLU A 1 85 ? -6.067 -10.620 12.009 1.00 94.31 85 GLU A C 1
ATOM 657 O O . GLU A 1 85 ? -5.789 -10.429 13.192 1.00 94.31 85 GLU A O 1
ATOM 662 N N . TRP A 1 86 ? -5.442 -9.958 11.033 1.00 94.81 86 TRP A N 1
ATOM 663 C CA . TRP A 1 86 ? -4.321 -9.049 11.275 1.00 94.81 86 TRP A CA 1
ATOM 664 C C . TRP A 1 86 ? -4.728 -7.747 11.957 1.00 94.81 86 TRP A C 1
ATOM 666 O O . TRP A 1 86 ? -3.898 -7.105 12.604 1.00 94.81 86 TRP A O 1
ATOM 676 N N . ALA A 1 87 ? -5.980 -7.327 11.789 1.00 93.06 87 ALA A N 1
ATOM 677 C CA . ALA A 1 87 ? -6.509 -6.124 12.410 1.00 93.06 87 ALA A CA 1
ATOM 678 C C . ALA A 1 87 ? -7.178 -6.372 13.767 1.00 93.06 87 ALA A C 1
ATOM 680 O O . ALA A 1 87 ? -7.554 -5.398 14.424 1.00 93.06 87 ALA A O 1
ATOM 681 N N . ALA A 1 88 ? -7.351 -7.632 14.175 1.00 90.88 88 ALA A N 1
ATOM 682 C CA . ALA A 1 88 ? -7.965 -7.974 15.445 1.00 90.88 88 ALA A CA 1
ATOM 683 C C . ALA A 1 88 ? -7.119 -7.446 16.624 1.00 90.88 88 ALA A C 1
ATOM 685 O O . ALA A 1 88 ? -5.889 -7.562 16.609 1.00 90.88 88 ALA A O 1
ATOM 686 N N . PRO A 1 89 ? -7.748 -6.871 17.665 1.00 84.06 89 PRO A N 1
ATOM 687 C CA . PRO A 1 89 ? -7.055 -6.538 18.903 1.00 84.06 89 PRO A CA 1
ATOM 6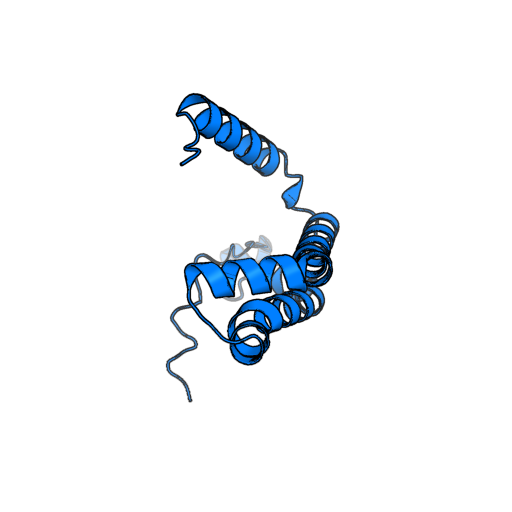88 C C . PRO A 1 89 ? -6.464 -7.797 19.550 1.00 84.06 89 PRO A C 1
ATOM 690 O O . PRO A 1 89 ? -7.138 -8.817 19.659 1.00 84.06 89 PRO A O 1
ATOM 693 N N . GLU A 1 90 ? -5.222 -7.713 20.018 1.00 78.62 90 GLU A N 1
ATOM 694 C CA . GLU A 1 90 ? -4.544 -8.806 20.723 1.00 78.62 90 GLU A CA 1
ATOM 695 C C . GLU A 1 90 ? -4.612 -8.556 22.238 1.00 78.62 90 GLU A C 1
ATOM 697 O O . GLU A 1 90 ? -4.294 -7.450 22.681 1.00 78.62 90 GLU A O 1
ATOM 702 N N . SER A 1 91 ? -5.012 -9.552 23.038 1.00 66.50 91 SER A N 1
ATOM 703 C CA . SER A 1 91 ? -4.932 -9.457 24.500 1.00 66.50 91 SER A CA 1
ATOM 704 C C . SER A 1 91 ? -3.477 -9.467 24.964 1.00 66.50 91 SER A C 1
ATOM 706 O O . SER A 1 91 ? -2.596 -10.067 24.346 1.00 66.50 91 SER A O 1
ATOM 708 N N . VAL A 1 92 ? -3.206 -8.766 26.061 1.00 69.25 92 VAL A N 1
ATOM 709 C CA . VAL A 1 92 ? -1.922 -8.855 26.753 1.00 69.25 92 VAL A CA 1
ATOM 710 C C . VAL A 1 92 ? -2.083 -9.917 27.832 1.00 69.25 92 VAL A C 1
ATOM 712 O O . VAL A 1 92 ? -2.858 -9.714 28.757 1.00 69.25 92 VAL A O 1
ATOM 715 N N . ASP A 1 93 ? -1.385 -11.043 27.691 1.00 65.44 93 ASP A N 1
ATOM 716 C CA . ASP A 1 93 ? -1.503 -12.158 28.642 1.00 65.44 93 ASP A CA 1
ATOM 717 C C . ASP A 1 93 ? -0.667 -11.927 29.921 1.00 65.44 93 ASP A C 1
ATOM 719 O O . ASP A 1 93 ? -1.036 -12.387 30.996 1.00 65.44 93 ASP A O 1
ATOM 723 N N . ASP A 1 94 ? 0.398 -11.117 29.845 1.00 68.75 94 ASP A N 1
ATOM 724 C CA . ASP A 1 94 ? 1.276 -10.769 30.978 1.00 68.75 94 ASP A CA 1
ATOM 725 C C . ASP A 1 94 ? 0.766 -9.551 31.772 1.00 68.75 94 ASP A C 1
ATOM 727 O O . ASP A 1 94 ? 1.489 -8.574 31.989 1.00 68.75 94 ASP A O 1
ATOM 731 N N . VAL A 1 95 ? -0.505 -9.561 32.174 1.00 68.38 95 VAL A N 1
ATOM 732 C CA . VAL A 1 95 ? -1.068 -8.514 33.042 1.00 68.38 95 VAL A CA 1
ATOM 733 C C . VAL A 1 95 ? -0.821 -8.914 34.502 1.00 68.38 95 VAL A C 1
ATOM 735 O O . VAL A 1 95 ? -1.324 -9.952 34.933 1.00 68.38 95 VAL A O 1
ATOM 738 N N . PRO A 1 96 ? -0.065 -8.126 35.297 1.00 80.12 96 PRO A N 1
ATOM 739 C CA . PRO A 1 96 ? 0.107 -8.388 36.722 1.00 80.12 96 PRO A CA 1
ATOM 740 C C . PRO A 1 96 ? -1.242 -8.550 37.432 1.00 80.12 96 PRO A C 1
ATOM 742 O O . PRO A 1 96 ? -2.187 -7.824 37.133 1.00 80.12 96 PRO A O 1
ATOM 745 N N . ALA A 1 97 ? -1.329 -9.447 38.419 1.00 76.25 97 ALA A N 1
ATOM 746 C CA . ALA A 1 97 ? -2.591 -9.798 39.084 1.00 76.25 97 ALA A CA 1
ATOM 747 C C . ALA A 1 97 ? -3.376 -8.587 39.638 1.00 76.25 97 ALA A C 1
ATOM 749 O O . ALA A 1 97 ? -4.604 -8.581 39.623 1.00 76.25 97 ALA A O 1
ATOM 750 N N . TRP A 1 98 ? -2.684 -7.526 40.064 1.00 78.94 98 TRP A N 1
ATOM 751 C CA . TRP A 1 98 ? -3.306 -6.291 40.555 1.00 78.94 98 TRP A CA 1
ATOM 752 C C . TRP A 1 98 ? -3.931 -5.414 39.449 1.00 78.94 98 TRP A C 1
ATOM 754 O O . TRP A 1 98 ? -4.733 -4.537 39.753 1.00 78.94 98 TRP A O 1
ATOM 764 N N . GLN A 1 99 ? -3.601 -5.659 38.178 1.00 73.25 99 GLN A N 1
ATOM 765 C CA . GLN A 1 99 ? -4.197 -5.028 36.991 1.00 73.25 99 GLN A CA 1
ATOM 766 C C . GLN A 1 99 ? -5.238 -5.925 36.301 1.00 73.25 99 GLN A C 1
ATOM 768 O O . GLN A 1 99 ? -5.855 -5.505 35.321 1.00 73.25 99 GLN A O 1
ATOM 773 N N . ALA A 1 100 ? -5.459 -7.150 36.791 1.00 69.06 100 ALA A N 1
ATOM 774 C CA . ALA A 1 100 ? -6.347 -8.119 36.148 1.00 69.06 100 ALA A CA 1
ATOM 775 C C . ALA A 1 100 ? -7.803 -7.620 36.052 1.00 69.06 100 ALA A C 1
ATOM 777 O O . ALA A 1 100 ? -8.478 -7.855 35.051 1.00 69.06 100 ALA A O 1
ATOM 778 N N . SER A 1 101 ? -8.274 -6.861 37.047 1.00 69.44 101 SER A N 1
ATOM 779 C CA . SER A 1 101 ? -9.626 -6.282 37.068 1.00 69.44 101 SER A CA 1
ATOM 780 C C . SER A 1 101 ? -9.833 -5.146 36.062 1.00 69.44 101 SER A C 1
ATOM 782 O O . SER A 1 101 ? -10.971 -4.767 35.796 1.00 69.44 101 SER A O 1
ATOM 784 N N . TRP A 1 102 ? -8.761 -4.603 35.477 1.00 66.50 102 TRP A N 1
ATOM 785 C CA . TRP A 1 102 ? -8.845 -3.520 34.493 1.00 66.50 102 TRP A CA 1
ATOM 786 C C . TRP A 1 102 ? -9.139 -4.026 33.083 1.00 66.50 102 TRP A C 1
ATOM 788 O O . TRP A 1 102 ? -9.349 -3.206 32.189 1.00 66.50 102 TRP A O 1
ATOM 798 N N . ALA A 1 103 ? -9.135 -5.354 32.885 1.00 61.28 103 ALA A N 1
ATOM 799 C CA . ALA A 1 103 ? -9.289 -6.021 31.594 1.00 61.28 103 ALA A CA 1
ATOM 800 C C . ALA A 1 103 ? -8.619 -5.224 30.458 1.00 61.28 103 ALA A C 1
ATOM 802 O O . ALA A 1 103 ? -9.301 -4.853 29.492 1.00 61.28 103 ALA A O 1
ATOM 803 N N . PRO A 1 104 ? -7.323 -4.863 30.594 1.00 63.12 104 PRO A N 1
ATOM 804 C CA . PRO A 1 104 ? -6.696 -3.927 29.685 1.00 63.12 104 PRO A CA 1
ATOM 805 C C . PRO A 1 104 ? -6.672 -4.557 28.296 1.00 63.12 104 PRO A C 1
ATOM 807 O O . PRO A 1 104 ? -5.829 -5.390 27.969 1.00 63.12 104 PRO A O 1
ATOM 810 N N . ARG A 1 105 ? -7.609 -4.130 27.447 1.00 54.81 105 ARG A N 1
ATOM 811 C CA . ARG A 1 105 ? -7.551 -4.340 26.003 1.00 54.81 105 ARG A CA 1
ATOM 812 C C . ARG A 1 105 ? -6.482 -3.404 25.472 1.00 54.81 105 ARG A C 1
ATOM 814 O O . ARG A 1 105 ? -6.768 -2.372 24.872 1.00 54.81 105 ARG A O 1
ATOM 821 N N . GLY A 1 106 ? -5.235 -3.731 25.792 1.00 52.34 106 GLY A N 1
ATOM 822 C CA . GLY A 1 106 ? -4.091 -3.092 25.191 1.00 52.34 106 GLY A CA 1
ATOM 823 C C . GLY A 1 106 ? -4.149 -3.416 23.714 1.00 52.34 106 GLY A C 1
ATOM 824 O O . GLY A 1 106 ? -3.838 -4.531 23.318 1.00 52.34 106 GLY A O 1
ATOM 825 N N . GLU A 1 107 ? -4.556 -2.457 22.888 1.00 49.12 107 GLU A N 1
ATOM 826 C CA . GLU A 1 107 ? -4.287 -2.537 21.463 1.00 49.12 107 GLU A CA 1
ATOM 827 C C . GLU A 1 107 ? -2.760 -2.556 21.344 1.00 49.12 107 GLU A C 1
ATOM 829 O O . GLU A 1 107 ? -2.108 -1.508 21.387 1.00 49.12 107 GLU A O 1
ATOM 834 N N . ARG A 1 108 ? -2.155 -3.751 21.272 1.00 48.25 108 ARG A N 1
ATOM 835 C CA . ARG A 1 108 ? -0.761 -3.899 20.862 1.00 48.25 108 ARG A CA 1
ATOM 836 C C . ARG A 1 108 ? -0.691 -3.397 19.425 1.00 48.25 108 ARG A C 1
ATOM 838 O O . ARG A 1 108 ? -0.694 -4.175 18.477 1.00 48.25 108 ARG A O 1
ATOM 845 N N . ARG A 1 109 ? -0.610 -2.075 19.241 1.00 46.91 109 ARG A N 1
ATOM 846 C CA . ARG A 1 109 ? -0.186 -1.465 17.985 1.00 46.91 109 ARG A CA 1
ATOM 847 C C . ARG A 1 109 ? 1.201 -2.014 17.745 1.00 46.91 109 ARG A C 1
ATOM 849 O O . ARG A 1 109 ? 2.148 -1.561 18.383 1.00 46.91 109 ARG A O 1
ATOM 856 N N . ARG A 1 110 ? 1.307 -3.049 16.909 1.00 45.41 110 ARG A N 1
ATOM 857 C CA . ARG A 1 110 ? 2.552 -3.761 16.629 1.00 45.41 110 ARG A CA 1
ATOM 858 C C . ARG A 1 110 ? 3.589 -2.767 16.108 1.00 45.41 110 ARG A C 1
ATOM 860 O O . ARG A 1 110 ? 3.756 -2.593 14.905 1.00 45.41 110 ARG A O 1
ATOM 867 N N . ARG A 1 111 ? 4.343 -2.123 17.000 1.00 38.94 111 ARG A N 1
ATOM 868 C CA . ARG A 1 111 ? 5.615 -1.499 16.654 1.00 38.94 111 ARG A CA 1
ATOM 869 C C . ARG A 1 111 ? 6.587 -2.650 16.394 1.00 38.94 111 ARG A C 1
ATOM 871 O O . ARG A 1 111 ? 7.251 -3.140 17.293 1.00 38.94 111 ARG A O 1
ATOM 878 N N . ARG A 1 112 ? 6.591 -3.098 15.134 1.00 41.12 112 ARG A N 1
ATOM 879 C CA . ARG A 1 112 ? 7.635 -3.883 14.454 1.00 41.12 112 ARG A CA 1
ATOM 880 C C . ARG A 1 112 ? 8.030 -5.207 15.137 1.00 41.12 112 ARG A C 1
ATOM 882 O O . ARG A 1 112 ? 9.103 -5.329 15.711 1.00 41.12 112 ARG A O 1
ATOM 889 N N . ARG A 1 113 ? 7.227 -6.259 14.927 1.00 37.84 113 ARG A N 1
ATOM 890 C CA . ARG A 1 113 ? 7.653 -7.672 15.061 1.00 37.84 113 ARG A CA 1
ATOM 891 C C . ARG A 1 113 ? 7.927 -8.276 13.671 1.00 37.84 113 ARG A C 1
ATOM 893 O O . ARG A 1 113 ? 7.314 -9.264 13.302 1.00 37.84 113 ARG A O 1
ATOM 900 N N . TRP A 1 114 ? 8.801 -7.650 12.880 1.00 39.88 114 TRP A N 1
ATOM 901 C CA . TRP A 1 114 ? 9.258 -8.206 11.589 1.00 39.88 114 TRP A CA 1
ATOM 902 C C . TRP A 1 114 ? 10.674 -8.805 11.660 1.00 39.88 114 TRP A C 1
ATOM 904 O O . TRP A 1 114 ? 11.028 -9.625 10.829 1.00 39.88 114 TRP A O 1
ATOM 914 N N . ILE A 1 115 ? 11.472 -8.489 12.691 1.00 44.59 115 ILE A N 1
ATOM 915 C CA . ILE A 1 115 ? 12.893 -8.895 12.754 1.00 44.59 115 ILE A CA 1
ATOM 916 C C . ILE A 1 115 ? 13.114 -10.316 13.317 1.00 44.59 115 ILE A C 1
ATOM 918 O O . ILE A 1 115 ? 14.185 -10.886 13.148 1.00 44.59 115 ILE A O 1
ATOM 922 N N . ARG A 1 116 ? 12.123 -10.941 13.968 1.00 37.41 116 ARG A N 1
ATOM 923 C CA . ARG A 1 116 ? 12.361 -12.188 14.729 1.00 37.41 116 ARG A CA 1
ATOM 924 C C . ARG A 1 116 ? 11.918 -13.482 14.032 1.00 37.41 116 ARG A C 1
ATOM 926 O O . ARG A 1 116 ? 12.206 -14.553 14.547 1.00 37.41 116 ARG A O 1
ATOM 933 N N . ARG A 1 117 ? 11.240 -13.410 12.880 1.00 42.41 117 ARG A N 1
ATOM 934 C CA . ARG A 1 117 ? 10.700 -14.603 12.195 1.00 42.41 117 ARG A CA 1
ATOM 935 C C . ARG A 1 117 ? 11.622 -15.172 11.101 1.00 42.41 117 ARG A C 1
ATOM 937 O O . ARG A 1 117 ? 11.358 -16.260 10.618 1.00 42.41 117 ARG A O 1
ATOM 944 N N . SER A 1 118 ? 12.729 -14.493 10.782 1.00 36.28 118 SER A N 1
ATOM 945 C CA . SER A 1 118 ? 13.675 -14.883 9.717 1.00 36.28 118 SER A CA 1
ATOM 946 C C . SER A 1 118 ? 14.918 -15.652 10.204 1.00 36.28 118 SER A C 1
ATOM 948 O O . SER A 1 118 ? 15.882 -15.781 9.460 1.00 36.28 118 SER A O 1
ATOM 950 N N . ARG A 1 119 ? 14.948 -16.127 11.458 1.00 37.34 119 ARG A N 1
ATOM 951 C CA . ARG A 1 119 ? 16.052 -16.936 12.023 1.00 37.34 119 ARG A CA 1
ATOM 952 C C . ARG A 1 119 ? 15.532 -18.217 12.678 1.00 37.34 119 ARG A C 1
ATOM 954 O O . ARG A 1 119 ? 15.811 -18.483 13.843 1.00 37.34 119 ARG A O 1
ATOM 961 N N . GLY A 1 120 ? 14.708 -18.960 11.953 1.00 44.91 120 GLY A N 1
ATOM 962 C CA . GLY A 1 120 ? 14.111 -20.191 12.457 1.00 44.91 120 GLY A CA 1
ATOM 963 C C . GLY A 1 120 ? 13.494 -21.026 11.348 1.00 44.91 120 GLY A C 1
ATOM 964 O O . GLY A 1 120 ? 12.277 -21.179 11.312 1.00 44.91 120 GLY A O 1
ATOM 965 N N . SER A 1 121 ? 14.331 -21.506 10.432 1.00 34.09 121 SER A N 1
ATOM 966 C CA . SER A 1 121 ? 14.209 -22.771 9.692 1.00 34.09 121 SER A CA 1
ATOM 967 C C . SER A 1 121 ? 15.582 -23.102 9.126 1.00 34.09 121 SER A C 1
ATOM 969 O O . SER A 1 121 ? 16.244 -22.144 8.665 1.00 34.09 121 SER A O 1
#

pLDDT: mean 85.06, std 19.74, range [34.09, 98.5]